Protein A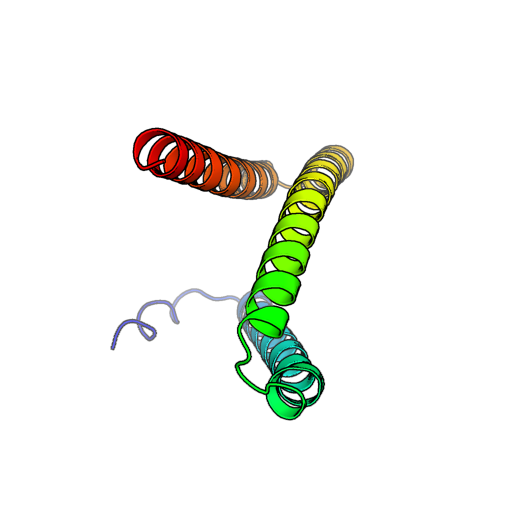F-W6N6P8-F1 (afdb_monomer_lite)

Structure (mmCIF, N/CA/C/O backbone):
data_AF-W6N6P8-F1
#
_entry.id   AF-W6N6P8-F1
#
loop_
_atom_site.group_PDB
_atom_site.id
_atom_site.type_symbol
_atom_site.label_atom_id
_atom_site.label_alt_id
_atom_site.label_comp_id
_atom_site.label_asym_id
_atom_site.label_entity_id
_atom_site.label_seq_id
_atom_site.pdbx_PDB_ins_code
_atom_site.Cartn_x
_atom_site.Cartn_y
_atom_site.Cartn_z
_atom_site.occupancy
_atom_site.B_iso_or_equiv
_atom_site.auth_seq_id
_atom_site.auth_comp_id
_atom_site.auth_asym_id
_atom_site.auth_atom_id
_atom_site.pdbx_PDB_model_num
ATOM 1 N N . MET A 1 1 ? -1.929 -27.474 5.011 1.00 42.31 1 MET A N 1
ATOM 2 C CA . MET A 1 1 ? -1.358 -28.358 3.969 1.00 42.31 1 MET A CA 1
ATOM 3 C C . MET A 1 1 ? -1.615 -27.777 2.570 1.00 42.31 1 MET A C 1
ATOM 5 O O . MET A 1 1 ? -2.254 -28.413 1.755 1.00 42.31 1 MET A O 1
ATOM 9 N N . VAL A 1 2 ? -1.173 -26.539 2.296 1.00 41.84 2 VAL A N 1
ATOM 10 C CA . VAL A 1 2 ? -1.284 -25.900 0.954 1.00 41.84 2 VAL A CA 1
ATOM 11 C C . VAL A 1 2 ? 0.030 -25.202 0.551 1.00 41.84 2 VAL A C 1
ATOM 13 O O . VAL A 1 2 ? 0.277 -24.962 -0.620 1.00 41.84 2 VAL A O 1
ATOM 16 N N . ILE A 1 3 ? 0.947 -24.974 1.499 1.00 45.84 3 ILE A N 1
ATOM 17 C CA . ILE A 1 3 ? 2.212 -24.252 1.267 1.00 45.84 3 ILE A CA 1
ATOM 18 C C . ILE A 1 3 ? 3.303 -25.151 0.638 1.00 45.84 3 ILE A C 1
ATOM 20 O O . ILE A 1 3 ? 4.265 -24.657 0.066 1.00 45.84 3 ILE A O 1
ATOM 24 N N . ILE A 1 4 ? 3.154 -26.480 0.686 1.00 46.66 4 ILE A N 1
ATOM 25 C CA . ILE A 1 4 ? 4.235 -27.425 0.335 1.00 46.66 4 ILE A CA 1
ATOM 26 C C . ILE A 1 4 ? 4.293 -27.739 -1.177 1.00 46.66 4 ILE A C 1
ATOM 28 O O . ILE A 1 4 ? 5.318 -28.196 -1.671 1.00 46.66 4 ILE A O 1
ATOM 32 N N . PHE A 1 5 ? 3.247 -27.436 -1.955 1.00 41.31 5 PHE A N 1
ATOM 33 C CA . PHE A 1 5 ? 3.164 -27.873 -3.360 1.00 41.31 5 PHE A CA 1
ATOM 34 C C . PHE A 1 5 ? 3.955 -27.035 -4.378 1.00 41.31 5 PHE A C 1
ATOM 36 O O . PHE A 1 5 ? 4.061 -27.442 -5.529 1.00 41.31 5 PHE A O 1
ATOM 43 N N . PHE A 1 6 ? 4.564 -25.915 -3.982 1.00 47.59 6 PHE A N 1
ATOM 44 C CA . PHE A 1 6 ? 5.335 -25.073 -4.908 1.00 47.59 6 PHE A CA 1
ATOM 45 C C . PHE A 1 6 ? 6.862 -25.266 -4.831 1.00 47.59 6 PHE A C 1
ATOM 47 O O . PHE A 1 6 ? 7.599 -24.605 -5.550 1.00 47.59 6 PHE A O 1
ATOM 54 N N . VAL A 1 7 ? 7.377 -26.184 -4.005 1.00 49.59 7 VAL A N 1
ATOM 55 C CA . VAL A 1 7 ? 8.831 -26.322 -3.758 1.00 49.59 7 VAL A CA 1
ATOM 56 C C . VAL A 1 7 ? 9.621 -26.842 -4.979 1.00 49.59 7 VAL A C 1
ATOM 58 O O . VAL A 1 7 ? 10.832 -26.660 -5.050 1.00 49.59 7 VAL A O 1
ATOM 61 N N . GLY A 1 8 ? 8.960 -27.420 -5.987 1.00 44.12 8 GLY A N 1
ATOM 62 C CA . GLY A 1 8 ? 9.619 -28.109 -7.107 1.00 44.12 8 GLY A CA 1
ATOM 63 C C . GLY A 1 8 ? 10.285 -27.241 -8.188 1.00 44.12 8 GLY A C 1
ATOM 64 O O . GLY A 1 8 ? 10.860 -27.809 -9.110 1.00 44.12 8 GLY A O 1
ATOM 65 N N . GLY A 1 9 ? 10.216 -25.904 -8.121 1.00 54.25 9 GLY A N 1
ATOM 66 C CA . GLY A 1 9 ? 10.691 -25.031 -9.213 1.00 54.25 9 GLY A CA 1
ATOM 67 C C . GLY A 1 9 ? 11.409 -23.742 -8.802 1.00 54.25 9 GLY A C 1
ATOM 68 O O . GLY A 1 9 ? 11.691 -22.902 -9.657 1.00 54.25 9 GLY A O 1
ATOM 69 N N . TYR A 1 10 ? 11.700 -23.536 -7.516 1.00 58.41 10 TYR A N 1
ATOM 70 C CA . TYR A 1 10 ? 12.319 -22.289 -7.065 1.00 58.41 10 TYR A CA 1
ATOM 71 C C . TYR A 1 10 ? 13.842 -22.323 -7.206 1.00 58.41 10 TYR A C 1
ATOM 73 O O . TYR A 1 10 ? 14.529 -23.129 -6.585 1.00 58.41 10 TYR A O 1
ATOM 81 N N . THR A 1 11 ? 14.391 -21.393 -7.992 1.00 73.56 11 THR A N 1
ATOM 82 C CA . THR A 1 11 ? 15.839 -21.148 -8.012 1.00 73.56 11 THR A CA 1
ATOM 83 C C . THR A 1 11 ? 16.313 -20.647 -6.641 1.00 73.56 11 THR A C 1
ATOM 85 O O . THR A 1 11 ? 15.557 -20.006 -5.907 1.00 73.56 11 THR A O 1
ATOM 88 N N . SER A 1 12 ? 17.589 -20.875 -6.303 1.00 74.94 12 SER A N 1
ATOM 89 C CA . SER A 1 12 ? 18.190 -20.412 -5.035 1.00 74.94 12 SER A CA 1
ATOM 90 C C . SER A 1 12 ? 17.971 -18.906 -4.783 1.00 74.94 12 SER A C 1
ATOM 92 O O . SER A 1 12 ? 17.716 -18.494 -3.650 1.00 74.94 12 SER A O 1
ATOM 94 N N . LYS A 1 13 ? 17.949 -18.088 -5.846 1.00 78.12 13 LYS A N 1
ATOM 95 C CA . LYS A 1 13 ? 17.659 -16.647 -5.766 1.00 78.12 13 LYS A CA 1
ATOM 96 C C . LYS A 1 13 ? 16.232 -16.352 -5.291 1.00 78.12 13 LYS A C 1
ATOM 98 O O . LYS A 1 13 ? 16.042 -15.433 -4.501 1.00 78.12 13 LYS A O 1
ATOM 103 N N . ILE A 1 14 ? 15.239 -17.131 -5.729 1.00 81.25 14 ILE A N 1
ATOM 104 C CA . ILE A 1 14 ? 13.838 -16.941 -5.317 1.00 81.25 14 ILE A CA 1
ATOM 105 C C . ILE A 1 14 ? 13.664 -17.312 -3.843 1.00 81.25 14 ILE A C 1
ATOM 107 O O . ILE A 1 14 ? 13.021 -16.576 -3.101 1.00 81.25 14 ILE A O 1
ATOM 111 N N . ILE A 1 15 ? 14.299 -18.398 -3.392 1.00 82.69 15 ILE A N 1
ATOM 112 C CA . ILE A 1 15 ? 14.280 -18.802 -1.978 1.00 82.69 15 ILE A CA 1
ATOM 113 C C . ILE A 1 15 ? 14.888 -17.698 -1.103 1.00 82.69 15 ILE A C 1
ATOM 115 O O . ILE A 1 15 ? 14.292 -17.305 -0.102 1.00 82.69 15 ILE A O 1
ATOM 119 N N . SER A 1 16 ? 16.032 -17.142 -1.512 1.00 78.88 16 SER A N 1
ATOM 120 C CA . SER A 1 16 ? 16.668 -16.021 -0.809 1.00 78.88 16 SER A CA 1
ATOM 121 C C . SER A 1 16 ? 15.770 -14.776 -0.759 1.00 78.88 16 SER A C 1
ATOM 123 O O . SER A 1 16 ? 15.630 -14.174 0.305 1.00 78.88 16 SER A O 1
ATOM 125 N N . ALA A 1 17 ? 15.097 -14.433 -1.861 1.00 82.38 17 ALA A N 1
ATOM 126 C CA . ALA A 1 17 ? 14.161 -13.310 -1.903 1.00 82.38 17 ALA A CA 1
ATOM 127 C C . ALA A 1 17 ? 12.950 -13.515 -0.973 1.00 82.38 17 ALA A C 1
ATOM 129 O O . ALA A 1 17 ? 12.545 -12.585 -0.274 1.00 82.38 17 ALA A O 1
ATOM 130 N N . ILE A 1 18 ? 12.408 -14.738 -0.906 1.00 86.19 18 ILE A N 1
ATOM 131 C CA . ILE A 1 18 ? 11.315 -15.081 0.013 1.00 86.19 18 ILE A CA 1
ATOM 132 C C . ILE A 1 18 ? 11.776 -14.904 1.461 1.00 86.19 18 ILE A C 1
ATOM 134 O O . ILE A 1 18 ? 11.116 -14.190 2.216 1.00 86.19 18 ILE A O 1
ATOM 138 N N . PHE A 1 19 ? 12.925 -15.471 1.840 1.00 87.94 19 PHE A N 1
ATOM 139 C CA . PHE A 1 19 ? 13.465 -15.300 3.192 1.00 87.94 19 PHE A CA 1
ATOM 140 C C . PHE A 1 19 ? 13.667 -13.828 3.544 1.00 87.94 19 PHE A C 1
ATOM 142 O O . PHE A 1 19 ? 13.257 -13.405 4.622 1.00 87.94 19 PHE A O 1
ATOM 149 N N . MET A 1 20 ? 14.208 -13.032 2.619 1.00 88.81 20 MET A N 1
ATOM 150 C CA . MET A 1 20 ? 14.404 -11.602 2.841 1.00 88.81 20 MET A CA 1
ATOM 151 C C . MET A 1 20 ? 13.079 -10.866 3.073 1.00 88.81 20 MET A C 1
ATOM 153 O O . MET A 1 20 ? 12.982 -10.066 4.002 1.00 88.81 20 MET A O 1
ATOM 157 N N . SER A 1 21 ? 12.033 -11.182 2.301 1.00 84.00 21 SER A N 1
ATOM 158 C CA . SER A 1 21 ? 10.701 -10.591 2.496 1.00 84.00 21 SER A CA 1
ATOM 159 C C . SER A 1 21 ? 10.102 -10.931 3.870 1.00 84.00 21 SER A C 1
ATOM 161 O O . SER A 1 21 ? 9.561 -10.056 4.549 1.00 84.00 21 SER A O 1
ATOM 163 N N . VAL A 1 22 ? 10.278 -12.177 4.326 1.00 91.62 22 VAL A N 1
ATOM 164 C CA . VAL A 1 22 ? 9.824 -12.640 5.645 1.00 91.62 22 VAL A CA 1
ATOM 165 C C . VAL A 1 22 ? 10.595 -11.933 6.758 1.00 91.62 22 VAL A C 1
ATOM 167 O O . VAL A 1 22 ? 9.985 -11.455 7.713 1.00 91.62 22 VAL A O 1
ATOM 170 N N . SER A 1 23 ? 11.919 -11.801 6.636 1.00 89.50 23 SER A N 1
ATOM 171 C CA . SER A 1 23 ? 12.743 -11.085 7.618 1.00 89.50 23 SER A CA 1
ATOM 172 C C . SER A 1 23 ? 12.324 -9.623 7.759 1.00 89.50 23 SER A C 1
ATOM 174 O O . SER A 1 23 ? 12.178 -9.137 8.880 1.00 89.50 23 SER A O 1
ATOM 176 N N . VAL A 1 24 ? 12.074 -8.936 6.640 1.00 91.88 24 VAL A N 1
ATOM 177 C CA . VAL A 1 24 ? 11.598 -7.544 6.644 1.00 91.88 24 VAL A CA 1
ATOM 178 C C . VAL A 1 24 ? 10.247 -7.437 7.351 1.00 91.88 24 VAL A C 1
ATOM 180 O O . VAL A 1 24 ? 10.087 -6.589 8.230 1.00 91.88 24 VAL A O 1
ATOM 183 N N . TYR A 1 25 ? 9.300 -8.329 7.046 1.00 90.12 25 TYR A N 1
ATOM 184 C CA . TYR A 1 25 ? 7.999 -8.351 7.717 1.00 90.12 25 TYR A CA 1
ATOM 185 C C . TYR A 1 25 ? 8.127 -8.555 9.234 1.00 90.12 25 TYR A C 1
ATOM 187 O O . TYR A 1 25 ? 7.500 -7.832 10.008 1.00 90.12 25 TYR A O 1
ATOM 195 N N . LEU A 1 26 ? 8.974 -9.491 9.676 1.00 90.94 26 LEU A N 1
ATOM 196 C CA . LEU A 1 26 ? 9.195 -9.758 11.101 1.00 90.94 26 LEU A CA 1
ATOM 197 C C . LEU A 1 26 ? 9.786 -8.550 11.836 1.00 90.94 26 LEU A C 1
ATOM 199 O O . LEU A 1 26 ? 9.354 -8.246 12.949 1.00 90.94 26 LEU A O 1
ATOM 203 N N . VAL A 1 27 ? 10.736 -7.842 11.218 1.00 92.31 27 VAL A N 1
ATOM 204 C CA . VAL A 1 27 ? 11.326 -6.622 11.791 1.00 92.31 27 VAL A CA 1
ATOM 205 C C . VAL A 1 27 ? 10.276 -5.519 11.909 1.00 92.31 27 VAL A C 1
ATOM 207 O O . VAL A 1 27 ? 10.124 -4.945 12.987 1.00 92.31 27 VAL A O 1
ATOM 210 N N . ILE A 1 28 ? 9.509 -5.265 10.844 1.00 88.94 28 ILE A N 1
ATOM 211 C CA . ILE A 1 28 ? 8.439 -4.256 10.849 1.00 88.94 28 ILE A CA 1
ATOM 212 C C . ILE A 1 28 ? 7.408 -4.581 11.932 1.00 88.94 28 ILE A C 1
ATOM 214 O O . ILE A 1 28 ? 7.075 -3.716 12.740 1.00 88.94 28 ILE A O 1
ATOM 218 N N . ASN A 1 29 ? 6.951 -5.831 11.999 1.00 88.62 29 ASN A N 1
ATOM 219 C CA . ASN A 1 29 ? 5.971 -6.263 12.991 1.00 88.62 29 ASN A CA 1
ATOM 220 C C . ASN A 1 29 ? 6.521 -6.165 14.424 1.00 88.62 29 ASN A C 1
ATOM 222 O O . ASN A 1 29 ? 5.831 -5.719 15.339 1.00 88.62 29 ASN A O 1
ATOM 226 N N . GLY A 1 30 ? 7.792 -6.520 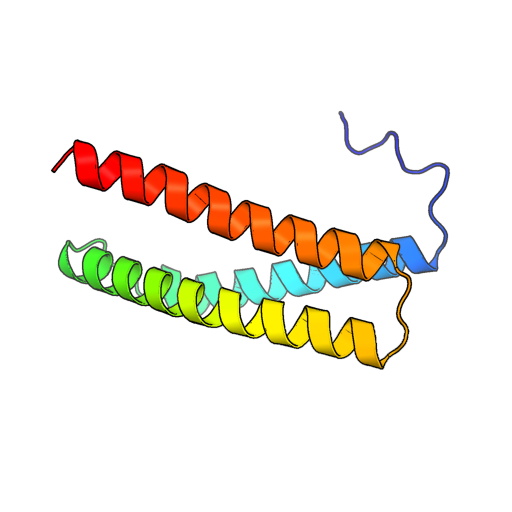14.630 1.00 86.31 30 GLY A N 1
ATOM 227 C CA . GLY A 1 30 ? 8.464 -6.366 15.919 1.00 86.31 30 GLY A CA 1
ATOM 228 C C . GLY A 1 30 ? 8.537 -4.907 16.381 1.00 86.31 30 GLY A C 1
ATOM 229 O O . GLY A 1 30 ? 8.281 -4.621 17.553 1.00 86.31 30 GLY A O 1
ATOM 230 N N . ILE A 1 31 ? 8.839 -3.981 15.467 1.00 86.38 31 ILE A N 1
ATOM 231 C CA . ILE A 1 31 ? 8.854 -2.535 15.738 1.00 86.38 31 ILE A CA 1
ATOM 232 C C . ILE A 1 31 ? 7.437 -2.033 16.031 1.00 86.38 31 ILE A C 1
ATOM 234 O O . ILE A 1 31 ? 7.226 -1.356 17.040 1.00 86.38 31 ILE A O 1
ATOM 238 N N . TYR A 1 32 ? 6.463 -2.408 15.198 1.00 84.00 32 TYR A N 1
ATOM 239 C CA . TYR A 1 32 ? 5.059 -2.036 15.361 1.00 84.00 32 TYR A CA 1
ATOM 240 C C . TYR A 1 32 ? 4.533 -2.449 16.740 1.00 84.00 32 TYR A C 1
ATOM 242 O O . TYR A 1 32 ? 4.029 -1.616 17.491 1.00 84.00 32 TYR A O 1
ATOM 250 N N . ASN A 1 33 ? 4.755 -3.700 17.142 1.00 82.00 33 ASN A N 1
ATOM 251 C CA . ASN A 1 33 ? 4.304 -4.202 18.440 1.00 82.00 33 ASN A CA 1
ATOM 252 C C . ASN A 1 33 ? 4.972 -3.474 19.616 1.00 82.00 33 ASN A C 1
ATOM 254 O O . ASN A 1 33 ? 4.329 -3.204 20.630 1.00 82.00 33 ASN A O 1
ATOM 258 N N . ARG A 1 34 ? 6.256 -3.114 19.499 1.00 80.75 34 ARG A N 1
ATOM 259 C CA . ARG A 1 34 ? 6.964 -2.391 20.569 1.00 80.75 34 ARG A CA 1
ATOM 260 C C . ARG A 1 34 ? 6.492 -0.950 20.738 1.00 80.75 34 ARG A C 1
ATOM 262 O O . ARG A 1 34 ? 6.436 -0.478 21.872 1.00 80.75 34 ARG A O 1
ATOM 269 N N . ILE A 1 35 ? 6.204 -0.255 19.639 1.00 77.56 35 ILE A N 1
ATOM 270 C CA . ILE A 1 35 ? 5.876 1.178 19.651 1.00 77.56 35 ILE A CA 1
ATOM 271 C C . ILE A 1 35 ? 4.372 1.403 19.833 1.00 77.56 35 ILE A C 1
ATOM 273 O O . ILE A 1 35 ? 3.976 2.240 20.642 1.00 77.56 35 ILE A O 1
ATOM 277 N N . PHE A 1 36 ? 3.547 0.663 19.090 1.00 72.62 36 PHE A N 1
ATOM 278 C CA . PHE A 1 36 ? 2.107 0.897 18.981 1.00 72.62 36 PHE A CA 1
ATOM 279 C C . PHE A 1 36 ? 1.313 0.118 20.033 1.00 72.62 36 PHE A C 1
ATOM 281 O O . PHE A 1 36 ? 0.569 0.717 20.804 1.00 72.62 36 PHE A O 1
ATOM 288 N N . ILE A 1 37 ? 1.519 -1.201 20.138 1.00 67.06 37 ILE A N 1
ATOM 289 C CA . ILE A 1 37 ? 0.732 -2.050 21.057 1.00 67.06 37 ILE A CA 1
ATOM 290 C C . ILE A 1 37 ? 1.025 -1.718 22.523 1.00 67.06 37 ILE A C 1
ATOM 292 O O . ILE A 1 37 ? 0.120 -1.733 23.351 1.00 67.06 37 ILE A O 1
ATOM 296 N N . LYS A 1 38 ? 2.264 -1.338 22.854 1.00 61.38 38 LYS A N 1
ATOM 297 C CA . LYS A 1 38 ? 2.632 -0.958 24.227 1.00 61.38 38 LYS A CA 1
ATOM 298 C C . LYS A 1 38 ? 1.972 0.349 24.704 1.00 61.38 38 LYS A C 1
ATOM 300 O O . LYS A 1 38 ? 1.945 0.603 25.902 1.00 61.38 38 LYS A O 1
ATOM 305 N N . LYS A 1 39 ? 1.464 1.177 23.785 1.00 61.38 39 LYS A N 1
ATOM 306 C CA . LYS A 1 39 ? 0.786 2.457 24.064 1.00 61.38 39 LYS A CA 1
ATOM 307 C C . LYS A 1 39 ? -0.741 2.377 23.949 1.00 61.38 39 LYS A C 1
ATOM 309 O O . LYS A 1 39 ? -1.405 3.402 24.076 1.00 61.38 39 LYS A O 1
ATOM 314 N N . LEU A 1 40 ? -1.292 1.202 23.649 1.00 63.12 40 LEU A N 1
ATOM 315 C CA . LEU A 1 40 ? -2.678 1.065 23.224 1.00 63.12 40 LEU A CA 1
ATOM 316 C C . LEU A 1 40 ? -3.637 0.920 24.418 1.00 63.12 40 LEU A C 1
ATOM 318 O O . LEU A 1 40 ? -4.047 -0.188 24.752 1.00 63.12 40 LEU A O 1
ATOM 322 N N . ASP A 1 41 ? -4.053 2.042 25.002 1.00 65.62 41 ASP A N 1
ATOM 323 C CA . ASP A 1 41 ? -5.344 2.101 25.695 1.00 65.62 41 ASP A CA 1
ATOM 324 C C . ASP A 1 41 ? -6.441 2.303 24.637 1.00 65.62 41 ASP A C 1
ATOM 326 O O . ASP A 1 41 ? -6.351 3.192 23.781 1.00 65.62 41 ASP A O 1
ATOM 330 N N . LYS A 1 42 ? -7.455 1.430 24.631 1.00 67.88 42 LYS A N 1
ATOM 331 C CA . LYS A 1 42 ? -8.547 1.431 23.638 1.00 67.88 42 LYS A CA 1
ATOM 332 C C . LYS A 1 42 ? -9.633 2.452 23.987 1.00 67.88 42 LYS A C 1
ATOM 334 O O . LYS A 1 42 ? -10.805 2.109 24.094 1.00 67.88 42 LYS A O 1
ATOM 339 N N . ASP A 1 43 ? -9.231 3.701 24.161 1.00 77.44 43 ASP A N 1
ATOM 340 C CA . ASP A 1 43 ? -10.162 4.818 24.293 1.00 77.44 43 ASP A CA 1
ATOM 341 C C . ASP A 1 43 ? -10.727 5.222 22.925 1.00 77.44 43 ASP A C 1
ATOM 343 O O . ASP A 1 43 ? -10.015 5.201 21.916 1.00 77.44 43 ASP A O 1
ATOM 347 N N . GLU A 1 44 ? -11.972 5.706 22.899 1.00 80.25 44 GLU A N 1
ATOM 348 C CA . GLU A 1 44 ? -12.630 6.236 21.690 1.00 80.25 44 GLU A CA 1
ATOM 349 C C . GLU A 1 44 ? -11.780 7.307 20.983 1.00 80.25 44 GLU A C 1
ATOM 351 O O . GLU A 1 44 ? -11.684 7.351 19.754 1.00 80.25 44 GLU A O 1
ATOM 356 N N . ARG A 1 45 ? -11.073 8.140 21.760 1.00 80.25 45 ARG A N 1
ATOM 357 C CA . ARG A 1 45 ? -10.143 9.144 21.221 1.00 80.25 45 ARG A CA 1
ATOM 358 C C . ARG A 1 45 ? -8.981 8.503 20.470 1.00 80.25 45 ARG A C 1
ATOM 360 O O . ARG A 1 45 ? -8.620 8.991 19.401 1.00 80.25 45 ARG A O 1
ATOM 367 N N . ASN A 1 46 ? -8.409 7.429 21.007 1.00 84.56 46 ASN A N 1
ATOM 368 C CA . ASN A 1 46 ? -7.268 6.757 20.396 1.00 84.56 46 ASN A CA 1
ATOM 369 C C . ASN A 1 46 ? -7.678 6.072 19.082 1.00 84.56 46 ASN A C 1
ATOM 371 O O . ASN A 1 46 ? -6.956 6.175 18.095 1.00 84.56 46 ASN A O 1
ATOM 375 N N . ILE A 1 47 ? -8.890 5.504 19.035 1.00 84.81 47 ILE A N 1
ATOM 376 C CA . ILE A 1 47 ? -9.491 4.947 17.810 1.00 84.81 47 ILE A CA 1
ATOM 377 C C . ILE A 1 47 ? -9.624 6.037 16.738 1.00 84.81 47 ILE A C 1
ATOM 379 O O . ILE A 1 47 ? -9.161 5.861 15.615 1.00 84.81 47 ILE A O 1
ATOM 383 N N . SER A 1 48 ? -10.149 7.215 17.097 1.00 87.31 48 SER A N 1
ATOM 384 C CA . SER A 1 48 ? -10.298 8.318 16.135 1.00 87.31 48 SER A CA 1
ATOM 385 C C . SER A 1 48 ? -8.962 8.839 15.578 1.00 87.31 48 SER A C 1
ATOM 387 O O . SER A 1 48 ? -8.889 9.274 14.427 1.00 87.31 48 SER A O 1
ATOM 389 N N . ILE A 1 49 ? -7.894 8.812 16.386 1.00 88.44 49 ILE A N 1
ATOM 390 C CA . ILE A 1 49 ? -6.541 9.199 15.962 1.00 88.44 49 ILE A CA 1
ATOM 391 C C . ILE A 1 49 ? -5.964 8.129 15.037 1.00 88.44 49 ILE A C 1
ATOM 393 O O . ILE A 1 49 ? -5.372 8.464 14.010 1.00 88.44 49 ILE A O 1
ATOM 397 N N . GLU A 1 50 ? -6.151 6.856 15.380 1.00 87.62 50 GLU A N 1
ATOM 398 C CA . GLU A 1 50 ? -5.692 5.727 14.578 1.00 87.62 50 GLU A CA 1
ATOM 399 C C . GLU A 1 50 ? -6.351 5.716 13.194 1.00 87.62 50 GLU A C 1
ATOM 401 O O . GLU A 1 50 ? -5.652 5.582 12.188 1.00 87.62 50 GLU A O 1
ATOM 406 N N . ASP A 1 51 ? -7.663 5.932 13.119 1.00 89.50 51 ASP A N 1
ATOM 407 C CA . ASP A 1 51 ? -8.395 5.972 11.851 1.00 89.50 51 ASP A CA 1
ATOM 408 C C . ASP A 1 51 ? -7.929 7.132 10.961 1.00 89.50 51 ASP A C 1
ATOM 410 O O . ASP A 1 51 ? -7.674 6.941 9.768 1.00 89.50 51 ASP A O 1
ATOM 414 N N . LYS A 1 52 ? -7.708 8.321 11.541 1.00 91.19 52 LYS A N 1
ATOM 415 C CA . LYS A 1 52 ? -7.121 9.465 10.818 1.00 91.19 52 LYS A CA 1
ATOM 416 C C . LYS A 1 52 ? -5.706 9.168 10.322 1.00 91.19 52 LYS A C 1
ATOM 418 O O . LYS A 1 52 ? -5.370 9.505 9.188 1.00 91.19 52 LYS A O 1
ATOM 423 N N . ALA A 1 53 ? -4.878 8.526 11.146 1.00 90.94 53 ALA A N 1
ATOM 424 C CA . ALA A 1 53 ? -3.521 8.152 10.763 1.00 90.94 53 ALA A CA 1
ATOM 425 C C . ALA A 1 53 ? -3.514 7.124 9.619 1.00 90.94 53 ALA A C 1
ATOM 427 O O . ALA A 1 53 ? -2.727 7.257 8.681 1.00 90.94 53 ALA A O 1
ATOM 428 N N . LYS A 1 54 ? -4.416 6.133 9.653 1.00 90.12 54 LYS A N 1
ATOM 429 C CA . LYS A 1 54 ? -4.588 5.146 8.575 1.00 90.12 54 LYS A CA 1
ATOM 430 C C . LYS A 1 54 ? -5.061 5.788 7.273 1.00 90.12 54 LYS A C 1
ATOM 432 O O . LYS A 1 54 ? -4.537 5.432 6.221 1.00 90.12 54 LYS A O 1
ATOM 437 N N . ALA A 1 55 ? -5.991 6.743 7.335 1.00 91.94 55 ALA A N 1
ATOM 438 C CA . ALA A 1 55 ? -6.441 7.487 6.158 1.00 91.94 55 ALA A CA 1
ATOM 439 C C . ALA A 1 55 ? -5.285 8.268 5.505 1.00 91.94 55 ALA A C 1
ATOM 441 O O . ALA A 1 55 ? -5.037 8.118 4.313 1.00 91.94 55 ALA A O 1
ATOM 442 N N . MET A 1 56 ? -4.487 8.993 6.298 1.00 93.19 56 MET A N 1
ATOM 443 C CA . MET A 1 56 ? -3.309 9.705 5.781 1.00 93.19 56 MET A CA 1
ATOM 444 C C . MET A 1 56 ? -2.260 8.748 5.188 1.00 93.19 56 MET A C 1
ATOM 446 O O . MET A 1 56 ? -1.656 9.031 4.153 1.00 93.19 56 MET A O 1
ATOM 450 N N . ALA A 1 57 ? -2.034 7.593 5.823 1.00 93.50 57 ALA A N 1
ATOM 451 C CA . ALA A 1 57 ? -1.129 6.573 5.295 1.00 93.50 57 ALA A CA 1
ATOM 452 C C . ALA A 1 57 ? -1.620 6.005 3.952 1.00 93.50 57 ALA A C 1
ATOM 454 O O . ALA A 1 57 ? -0.802 5.730 3.074 1.00 93.50 57 ALA A O 1
ATOM 455 N N . PHE A 1 58 ? -2.937 5.864 3.774 1.00 92.69 58 PHE A N 1
ATOM 456 C CA . PHE A 1 58 ? -3.547 5.452 2.511 1.00 92.69 58 PHE A CA 1
ATOM 457 C C . PHE A 1 58 ? -3.326 6.487 1.398 1.00 92.69 58 PHE A C 1
ATOM 459 O O . PHE A 1 58 ? -2.900 6.112 0.304 1.00 92.69 58 PHE A O 1
ATOM 466 N N . ASP A 1 59 ? -3.521 7.777 1.683 1.00 92.00 59 ASP A N 1
ATOM 467 C CA . ASP A 1 59 ? -3.279 8.853 0.711 1.00 92.00 59 ASP A CA 1
ATOM 468 C C . ASP A 1 59 ? -1.816 8.861 0.236 1.00 92.00 59 ASP A C 1
ATOM 470 O O . ASP A 1 59 ? -1.528 8.908 -0.965 1.00 92.00 59 ASP A O 1
ATOM 474 N N . ILE A 1 60 ? -0.872 8.719 1.175 1.00 95.56 60 ILE A N 1
ATOM 475 C CA . ILE A 1 60 ? 0.561 8.610 0.865 1.00 95.56 60 ILE A CA 1
ATOM 476 C C . ILE A 1 60 ? 0.854 7.336 0.064 1.00 95.56 60 ILE A C 1
ATOM 478 O O . ILE A 1 60 ? 1.626 7.383 -0.894 1.00 95.56 60 ILE A O 1
ATOM 482 N N . MET A 1 61 ? 0.242 6.202 0.418 1.00 93.50 61 MET A N 1
ATOM 483 C CA . MET A 1 61 ? 0.420 4.940 -0.304 1.00 93.50 61 MET A CA 1
ATOM 484 C C . MET A 1 61 ? 0.048 5.090 -1.785 1.00 93.50 61 MET A C 1
ATOM 486 O O . MET A 1 61 ? 0.799 4.625 -2.641 1.00 93.50 61 MET A O 1
ATOM 490 N N . GLY A 1 62 ? -1.045 5.791 -2.106 1.00 90.44 62 GLY A N 1
ATOM 491 C CA . GLY A 1 62 ? -1.423 6.082 -3.492 1.00 90.44 62 GLY A CA 1
ATOM 492 C C . GLY A 1 62 ? -0.337 6.845 -4.262 1.00 90.44 62 GLY A C 1
ATOM 493 O O . GLY A 1 62 ? 0.028 6.458 -5.374 1.00 90.44 62 GLY A O 1
ATOM 494 N N . ILE A 1 63 ? 0.240 7.884 -3.652 1.00 92.50 63 ILE A N 1
ATOM 495 C CA . ILE A 1 63 ? 1.333 8.670 -4.251 1.00 92.50 63 ILE A CA 1
ATOM 496 C C . ILE A 1 63 ? 2.581 7.800 -4.462 1.00 92.50 63 ILE A C 1
ATOM 498 O O . ILE A 1 63 ? 3.170 7.806 -5.544 1.00 92.50 63 ILE A O 1
ATOM 502 N N . VAL A 1 64 ? 2.967 7.018 -3.450 1.00 94.81 64 VAL A N 1
ATOM 503 C CA . VAL A 1 64 ? 4.154 6.148 -3.496 1.00 94.81 64 VAL A CA 1
ATOM 504 C C . VAL A 1 64 ? 4.028 5.093 -4.595 1.00 94.81 64 VAL A C 1
ATOM 506 O O . VAL A 1 64 ? 4.978 4.893 -5.351 1.00 94.81 64 VAL A O 1
ATOM 509 N N . PHE A 1 65 ? 2.864 4.453 -4.740 1.00 91.31 65 PHE A N 1
ATOM 510 C CA . PHE A 1 65 ? 2.629 3.499 -5.828 1.00 91.31 65 PHE A CA 1
ATOM 511 C C . PHE A 1 65 ? 2.693 4.163 -7.209 1.00 91.31 65 PHE A C 1
ATOM 513 O O . PHE A 1 65 ? 3.278 3.587 -8.127 1.00 91.31 65 PHE A O 1
ATOM 520 N N . GLY A 1 66 ? 2.156 5.378 -7.360 1.00 90.00 66 GLY A N 1
ATOM 521 C CA . GLY A 1 66 ? 2.263 6.140 -8.607 1.00 90.00 66 GLY A CA 1
ATOM 522 C C . GLY A 1 66 ? 3.719 6.413 -8.998 1.00 90.00 66 GLY A C 1
ATOM 523 O O . GLY A 1 66 ? 4.130 6.117 -10.121 1.00 90.00 66 GLY A O 1
ATOM 524 N N . ILE A 1 67 ? 4.529 6.891 -8.046 1.00 94.56 67 ILE A N 1
ATOM 525 C CA . ILE A 1 67 ? 5.972 7.108 -8.243 1.00 94.56 67 ILE A CA 1
ATOM 526 C C . ILE A 1 67 ? 6.677 5.793 -8.603 1.00 94.56 67 ILE A C 1
ATOM 528 O O . ILE A 1 67 ? 7.509 5.769 -9.508 1.00 94.56 67 ILE A O 1
ATOM 532 N N . LEU A 1 68 ? 6.328 4.687 -7.940 1.00 93.62 68 LEU A N 1
ATOM 533 C CA . LEU A 1 68 ? 6.941 3.381 -8.179 1.00 93.62 68 LEU A CA 1
ATOM 534 C C . LEU A 1 68 ? 6.689 2.868 -9.606 1.00 93.62 68 LEU A C 1
ATOM 536 O O . LEU A 1 68 ? 7.615 2.386 -10.258 1.00 93.62 68 LEU A O 1
ATOM 540 N N . ILE A 1 69 ? 5.460 3.012 -10.112 1.00 92.12 69 ILE A N 1
ATOM 541 C CA . ILE A 1 69 ? 5.103 2.636 -11.489 1.00 92.12 69 ILE A CA 1
ATOM 542 C C . ILE A 1 69 ? 5.912 3.464 -12.495 1.00 92.12 69 ILE A C 1
ATOM 544 O O . ILE A 1 69 ? 6.450 2.903 -13.452 1.00 92.12 69 ILE A O 1
ATOM 548 N N . ILE A 1 70 ? 6.054 4.774 -12.255 1.00 92.06 70 ILE A N 1
ATOM 549 C CA . ILE A 1 70 ? 6.867 5.662 -13.098 1.00 92.06 70 ILE A CA 1
ATOM 550 C C . ILE A 1 70 ? 8.323 5.187 -13.108 1.00 92.06 70 ILE A C 1
ATOM 552 O O . ILE A 1 70 ? 8.881 4.960 -14.181 1.00 92.06 70 ILE A O 1
ATOM 556 N N . ILE A 1 71 ? 8.926 4.964 -11.936 1.00 94.19 71 ILE A N 1
ATOM 557 C CA . ILE A 1 71 ? 10.315 4.495 -11.815 1.00 94.19 71 ILE A CA 1
ATOM 558 C C . ILE A 1 71 ? 10.523 3.175 -12.569 1.00 94.19 71 ILE A C 1
ATOM 560 O O . ILE A 1 71 ? 11.501 3.043 -13.307 1.00 94.19 71 ILE A O 1
ATOM 564 N N . TYR A 1 72 ? 9.609 2.208 -12.441 1.00 91.19 72 TYR A N 1
ATOM 565 C CA . TYR A 1 72 ? 9.719 0.948 -13.181 1.00 91.19 72 TYR A CA 1
ATOM 566 C C . TYR A 1 72 ? 9.601 1.127 -14.696 1.00 91.19 72 TYR A C 1
ATOM 568 O O . TYR A 1 72 ? 10.316 0.447 -15.435 1.00 91.19 72 TYR A O 1
ATOM 576 N N . GLY A 1 73 ? 8.769 2.064 -15.157 1.00 88.62 73 GLY A N 1
ATOM 577 C CA . GLY A 1 73 ? 8.722 2.462 -16.564 1.00 88.62 73 GLY A CA 1
ATOM 578 C C . GLY A 1 73 ? 10.056 3.033 -17.054 1.00 88.62 73 GLY A C 1
ATOM 579 O O . GLY A 1 73 ? 10.550 2.622 -18.101 1.00 88.62 73 GLY A O 1
ATOM 580 N N . PHE A 1 74 ? 10.683 3.915 -16.269 1.00 90.62 74 PHE A N 1
ATOM 581 C CA . PHE A 1 74 ? 11.975 4.529 -16.608 1.00 90.62 74 PHE A CA 1
ATOM 582 C C . PHE A 1 74 ? 13.138 3.533 -16.629 1.00 90.62 74 PHE A C 1
ATOM 584 O O . PHE A 1 74 ? 14.010 3.628 -17.487 1.00 90.62 74 PHE A O 1
ATOM 591 N N . ILE A 1 75 ? 13.147 2.557 -15.718 1.00 93.00 75 ILE A N 1
ATOM 592 C CA . ILE A 1 75 ? 14.194 1.522 -15.649 1.00 93.00 75 ILE A CA 1
ATOM 593 C C . ILE A 1 75 ? 14.029 0.471 -16.771 1.00 93.00 75 ILE A C 1
ATOM 595 O O . ILE A 1 75 ? 14.827 -0.457 -16.869 1.00 93.00 75 ILE A O 1
ATOM 599 N N . MET A 1 76 ? 13.017 0.606 -17.644 1.00 82.56 76 MET A N 1
ATOM 600 C CA . MET A 1 76 ? 12.648 -0.408 -18.643 1.00 82.56 76 MET A CA 1
ATOM 601 C C . MET A 1 76 ? 12.500 -1.789 -17.987 1.00 82.56 76 MET A C 1
ATOM 603 O O . MET A 1 76 ? 12.943 -2.813 -18.515 1.00 82.56 76 MET A O 1
ATOM 607 N N . ALA A 1 77 ? 11.915 -1.808 -16.785 1.00 82.31 77 ALA A N 1
ATOM 608 C CA . ALA A 1 77 ? 11.679 -3.038 -16.051 1.00 82.31 77 ALA A CA 1
ATOM 609 C C . ALA A 1 77 ? 10.738 -3.958 -16.844 1.00 82.31 77 ALA A C 1
ATOM 611 O O . ALA A 1 77 ? 9.998 -3.525 -17.728 1.00 82.31 77 ALA A O 1
ATOM 612 N N . ASN A 1 78 ? 10.749 -5.251 -16.511 1.00 87.88 78 ASN A N 1
ATOM 613 C CA . ASN A 1 78 ? 9.882 -6.228 -17.162 1.00 87.88 78 ASN A CA 1
ATOM 614 C C . ASN A 1 78 ? 8.413 -5.764 -17.108 1.00 87.88 78 ASN A C 1
ATOM 616 O O . ASN A 1 78 ? 7.893 -5.479 -16.027 1.00 87.88 78 ASN A O 1
ATOM 620 N N . LEU A 1 79 ? 7.749 -5.735 -18.269 1.00 85.62 79 LEU A N 1
ATOM 621 C CA . LEU A 1 79 ? 6.359 -5.300 -18.429 1.00 85.62 79 LEU A CA 1
ATOM 622 C C . LEU A 1 79 ? 5.407 -5.991 -17.437 1.00 85.62 79 LEU A C 1
ATOM 624 O O . LEU A 1 79 ? 4.489 -5.359 -16.920 1.00 85.62 79 LEU A O 1
ATOM 628 N N . LEU A 1 80 ? 5.657 -7.267 -17.117 1.00 88.69 80 LEU A N 1
ATOM 629 C CA . LEU A 1 80 ? 4.871 -8.013 -16.131 1.00 88.69 80 LEU A CA 1
ATOM 630 C C . LEU A 1 80 ? 4.938 -7.383 -14.733 1.00 88.69 80 LEU A C 1
ATOM 632 O O . LEU A 1 80 ? 3.925 -7.328 -14.044 1.00 88.69 80 LEU A O 1
ATOM 636 N N . ILE A 1 81 ? 6.102 -6.877 -14.315 1.00 88.62 81 ILE A N 1
ATOM 637 C CA . ILE A 1 81 ? 6.293 -6.245 -12.998 1.00 88.62 81 ILE A CA 1
ATOM 638 C C . ILE A 1 81 ? 5.500 -4.938 -12.924 1.00 88.62 81 ILE A C 1
ATOM 640 O O . ILE A 1 81 ? 4.806 -4.688 -11.938 1.00 88.62 81 ILE A O 1
ATOM 644 N N . ILE A 1 82 ? 5.559 -4.136 -13.989 1.00 90.38 82 ILE A N 1
ATOM 645 C CA . ILE A 1 82 ? 4.803 -2.883 -14.101 1.00 90.38 82 ILE A CA 1
ATOM 646 C C . ILE A 1 82 ? 3.298 -3.175 -14.062 1.00 90.38 82 ILE A C 1
ATOM 648 O O . ILE A 1 82 ? 2.558 -2.507 -13.339 1.00 90.38 82 ILE A O 1
ATOM 652 N N . LEU A 1 83 ? 2.850 -4.212 -14.778 1.00 90.44 83 LEU A N 1
ATOM 653 C CA . LEU A 1 83 ? 1.448 -4.621 -14.804 1.00 90.44 83 LEU A CA 1
ATOM 654 C C . LEU A 1 83 ? 0.958 -5.076 -13.423 1.00 90.44 83 LEU A C 1
ATOM 656 O O . LEU A 1 83 ? -0.116 -4.660 -12.997 1.00 90.44 83 LEU A O 1
ATOM 660 N N . PHE A 1 84 ? 1.744 -5.871 -12.691 1.00 92.56 84 PHE A N 1
ATOM 661 C CA . PHE A 1 84 ? 1.387 -6.277 -11.328 1.00 92.56 84 PHE A CA 1
ATOM 662 C C . PHE A 1 84 ? 1.290 -5.086 -10.369 1.00 92.56 84 PHE A C 1
ATOM 664 O O . PHE A 1 84 ? 0.340 -5.017 -9.588 1.00 92.56 84 PHE A O 1
ATOM 671 N N . ALA A 1 85 ? 2.225 -4.133 -10.443 1.00 90.62 85 ALA A N 1
ATOM 672 C CA . ALA A 1 85 ? 2.178 -2.920 -9.627 1.00 90.62 85 ALA A CA 1
ATOM 673 C C . ALA A 1 85 ? 0.931 -2.071 -9.935 1.00 90.62 85 ALA A C 1
ATOM 675 O O . ALA A 1 85 ? 0.268 -1.588 -9.016 1.00 90.62 85 ALA A O 1
ATOM 676 N N . LEU A 1 86 ? 0.570 -1.949 -11.217 1.00 93.06 86 LEU A N 1
ATOM 677 C CA . LEU A 1 86 ? -0.627 -1.236 -11.656 1.00 93.06 86 LEU A CA 1
ATOM 678 C C . LEU A 1 86 ? -1.916 -1.923 -11.188 1.00 93.06 86 LEU A C 1
ATOM 680 O O . LEU A 1 86 ? -2.816 -1.261 -10.681 1.00 93.06 86 LEU A O 1
ATOM 684 N N . VAL A 1 87 ? -2.007 -3.250 -11.314 1.00 94.38 87 VAL A N 1
ATOM 685 C CA . VAL A 1 87 ? -3.174 -4.012 -10.842 1.00 94.38 87 VAL A CA 1
ATOM 686 C C . VAL A 1 87 ? -3.341 -3.865 -9.331 1.00 94.38 87 VAL A C 1
ATOM 688 O O . VAL A 1 87 ? -4.451 -3.612 -8.870 1.00 94.38 87 VAL A O 1
ATOM 691 N N . ALA A 1 88 ? -2.255 -3.954 -8.557 1.00 94.00 88 ALA A N 1
ATOM 692 C CA . ALA A 1 88 ? -2.301 -3.729 -7.114 1.00 94.00 88 ALA A CA 1
ATOM 693 C C . ALA A 1 88 ? -2.807 -2.316 -6.774 1.00 94.00 88 ALA A C 1
ATOM 695 O O . ALA A 1 88 ? -3.701 -2.169 -5.940 1.00 94.00 88 ALA A O 1
ATOM 696 N N . TYR A 1 89 ? -2.298 -1.296 -7.471 1.00 93.06 89 TYR A N 1
ATOM 697 C CA . TYR A 1 89 ? -2.753 0.086 -7.325 1.00 93.06 89 TYR A CA 1
ATOM 698 C C . TYR A 1 89 ? -4.257 0.233 -7.604 1.00 93.06 89 TYR A C 1
ATOM 700 O O . TYR A 1 89 ? -4.987 0.814 -6.801 1.00 93.06 89 TYR A O 1
ATOM 708 N N . LEU A 1 90 ? -4.754 -0.361 -8.692 1.00 93.44 90 LEU A N 1
ATOM 709 C CA . LEU A 1 90 ? -6.173 -0.304 -9.047 1.00 93.44 90 LEU A CA 1
ATOM 710 C C . LEU A 1 90 ? -7.067 -1.050 -8.051 1.00 93.44 90 LEU A C 1
ATOM 712 O O . LEU A 1 90 ? -8.139 -0.548 -7.724 1.00 93.44 90 LEU A O 1
ATOM 716 N N . ILE A 1 91 ? -6.642 -2.211 -7.542 1.00 94.69 91 ILE A N 1
ATOM 717 C CA . ILE A 1 91 ? -7.399 -2.966 -6.528 1.00 94.69 91 ILE A CA 1
ATOM 718 C C . ILE A 1 91 ? -7.594 -2.118 -5.269 1.00 94.69 91 ILE A C 1
ATOM 720 O O . ILE A 1 91 ? -8.703 -2.046 -4.744 1.00 94.69 91 ILE A O 1
ATOM 724 N N . ILE A 1 92 ? -6.540 -1.441 -4.812 1.00 92.62 92 ILE A N 1
ATO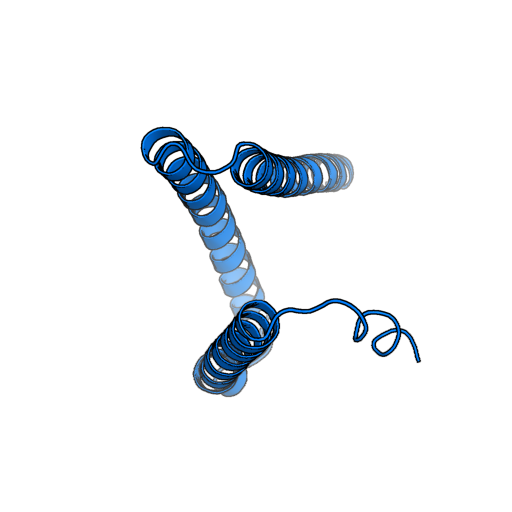M 725 C CA . ILE A 1 92 ? -6.588 -0.557 -3.642 1.00 92.62 92 ILE A CA 1
ATOM 726 C C . ILE A 1 92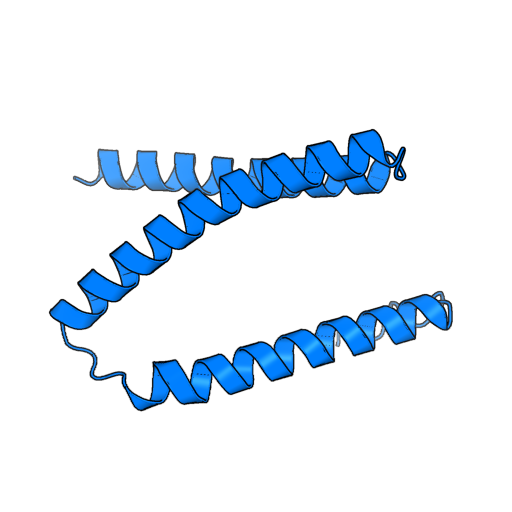 ? -7.627 0.558 -3.848 1.00 92.62 92 ILE A C 1
ATOM 728 O O . ILE A 1 92 ? -8.493 0.761 -2.994 1.00 92.62 92 ILE A O 1
ATOM 732 N N . PHE A 1 93 ? -7.587 1.241 -4.996 1.00 92.19 93 PHE A N 1
ATOM 733 C CA . PHE A 1 93 ? -8.552 2.296 -5.329 1.00 92.19 93 PHE A CA 1
ATOM 734 C C . PHE A 1 93 ? -9.979 1.763 -5.501 1.00 92.19 93 PHE A C 1
ATOM 736 O O . PHE A 1 93 ? -10.931 2.406 -5.062 1.00 92.19 93 PHE A O 1
ATOM 743 N N . ALA A 1 94 ? -10.145 0.582 -6.096 1.00 93.88 94 ALA A N 1
ATOM 744 C CA . ALA A 1 94 ? -11.447 -0.055 -6.261 1.00 93.88 94 ALA A CA 1
ATOM 745 C C . ALA A 1 94 ? -12.086 -0.387 -4.908 1.00 93.88 94 ALA A C 1
ATOM 747 O O . ALA A 1 94 ? -13.252 -0.064 -4.686 1.00 93.88 94 ALA A O 1
ATOM 748 N N . VAL A 1 95 ? -11.316 -0.971 -3.983 1.00 93.56 95 VAL A N 1
ATOM 749 C CA . VAL A 1 95 ? -11.773 -1.233 -2.612 1.00 93.56 95 VAL A CA 1
ATOM 750 C C . VAL A 1 95 ? -12.188 0.076 -1.945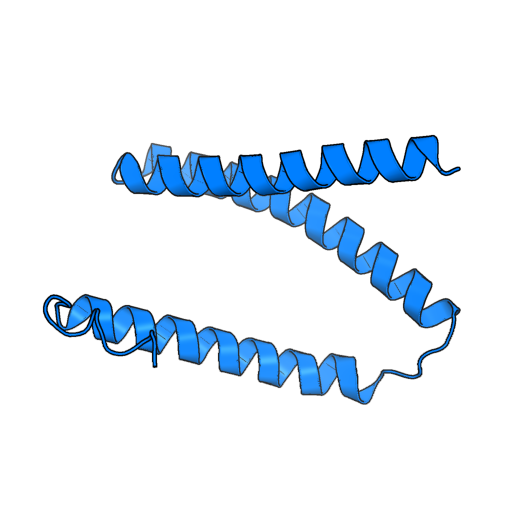 1.00 93.56 95 VAL A C 1
ATOM 752 O O . VAL A 1 95 ? -13.302 0.163 -1.436 1.00 93.56 95 VAL A O 1
ATOM 755 N N . TYR A 1 96 ? -11.356 1.118 -2.014 1.00 92.06 96 TYR A N 1
ATOM 756 C CA . TYR A 1 96 ? -11.710 2.427 -1.466 1.00 92.06 96 TYR A CA 1
ATOM 757 C C . TYR A 1 96 ? -13.036 2.957 -2.027 1.00 92.06 96 TYR A C 1
ATOM 759 O O . TYR A 1 96 ? -13.921 3.297 -1.249 1.00 92.06 96 TYR A O 1
ATOM 767 N N . MET A 1 97 ? -13.226 2.957 -3.350 1.00 93.00 97 MET A N 1
ATOM 768 C CA . MET A 1 97 ? -14.463 3.439 -3.976 1.00 93.00 97 MET A CA 1
ATOM 769 C C . MET A 1 97 ? -15.697 2.634 -3.548 1.00 93.00 97 MET A C 1
ATOM 771 O O . MET A 1 97 ? -16.746 3.220 -3.275 1.00 93.00 97 MET A O 1
ATOM 775 N N . ILE A 1 98 ? -15.580 1.305 -3.457 1.00 94.94 98 ILE A N 1
ATOM 776 C CA . ILE A 1 98 ? -16.675 0.426 -3.022 1.00 94.94 98 ILE A CA 1
ATOM 777 C C . ILE A 1 98 ? -17.080 0.753 -1.583 1.00 94.94 98 ILE A C 1
ATOM 779 O O . ILE A 1 98 ? -18.263 0.960 -1.310 1.00 94.94 98 ILE A O 1
ATOM 783 N N . TYR A 1 99 ? -16.114 0.820 -0.666 1.00 91.00 99 TYR A N 1
ATOM 784 C CA . TYR A 1 99 ? -16.396 1.091 0.744 1.00 91.00 99 TYR A CA 1
ATOM 785 C C . TYR A 1 99 ? -16.832 2.538 0.976 1.00 91.00 99 TYR A C 1
ATOM 787 O O . TYR A 1 99 ? -17.756 2.766 1.748 1.00 91.00 99 TYR A O 1
ATOM 795 N N . PHE A 1 100 ? -16.253 3.503 0.262 1.00 91.38 100 PHE A N 1
ATOM 796 C CA . PHE A 1 100 ? -16.693 4.894 0.303 1.00 91.38 100 PHE A CA 1
ATOM 797 C C . PHE A 1 100 ? -18.152 5.022 -0.143 1.00 91.38 100 PHE A C 1
ATOM 799 O O . PHE A 1 100 ? -18.962 5.608 0.567 1.00 91.38 100 PHE A O 1
ATOM 806 N N . SER A 1 101 ? -18.521 4.403 -1.272 1.00 91.81 101 SER A N 1
ATOM 807 C CA . SER A 1 101 ? -19.909 4.400 -1.746 1.00 91.81 101 SER A CA 1
ATOM 808 C C . SER A 1 101 ? -20.854 3.688 -0.778 1.00 91.81 101 SER A C 1
ATOM 810 O O . SER A 1 101 ? -21.983 4.136 -0.594 1.00 91.81 101 SER A O 1
ATOM 812 N N . LYS A 1 102 ? -20.406 2.594 -0.151 1.00 92.94 102 LYS A N 1
ATOM 813 C CA . LYS A 1 102 ? -21.184 1.874 0.860 1.00 92.94 102 LYS A CA 1
ATOM 814 C C . LYS A 1 102 ? -21.460 2.754 2.081 1.00 92.94 102 LYS A C 1
ATOM 816 O O . LYS A 1 102 ? -22.62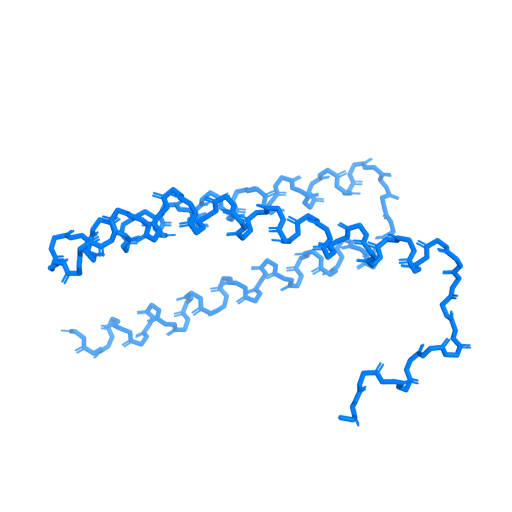0 2.953 2.418 1.00 92.94 102 LYS A O 1
ATOM 821 N N . TYR A 1 103 ? -20.425 3.327 2.690 1.00 90.19 103 TYR A N 1
ATOM 822 C CA . TYR A 1 103 ? -20.581 4.162 3.882 1.00 90.19 103 TYR A CA 1
ATOM 823 C C . TYR A 1 103 ? -21.331 5.461 3.595 1.00 90.19 103 TYR A C 1
ATOM 825 O O . TYR A 1 103 ? -22.107 5.907 4.428 1.00 90.19 103 TYR A O 1
ATOM 833 N N . HIS A 1 104 ? -21.172 6.029 2.399 1.00 88.62 104 HIS A N 1
ATOM 834 C CA . HIS A 1 104 ? -21.932 7.208 1.992 1.00 88.62 104 HIS A CA 1
ATOM 835 C C . HIS A 1 104 ? -23.431 6.933 1.779 1.00 88.62 104 HIS A C 1
ATOM 837 O O . HIS A 1 104 ? -24.216 7.867 1.778 1.00 88.62 104 HIS A O 1
ATOM 843 N N . LYS A 1 105 ? -23.837 5.674 1.564 1.00 82.06 105 LYS A N 1
ATOM 844 C CA . LYS A 1 105 ? -25.256 5.279 1.484 1.00 82.06 105 LYS A CA 1
ATOM 845 C C . LYS A 1 105 ? -25.853 4.903 2.840 1.00 82.06 105 LYS A C 1
ATOM 847 O O . LYS A 1 105 ? -27.072 4.877 2.967 1.00 82.06 105 LYS A O 1
ATOM 852 N N . GLU A 1 106 ? -25.013 4.511 3.795 1.00 76.69 106 GLU A N 1
ATOM 853 C CA . GLU A 1 106 ? -25.416 4.091 5.144 1.00 76.69 106 GLU A CA 1
ATOM 854 C C . GLU A 1 106 ? -25.524 5.274 6.127 1.00 76.69 106 GLU A C 1
ATOM 856 O O . GLU A 1 106 ? -26.170 5.128 7.164 1.00 76.69 106 GLU A O 1
ATOM 861 N N . MET A 1 107 ? -24.913 6.420 5.800 1.00 65.88 107 MET A N 1
ATOM 862 C CA . MET A 1 107 ? -25.026 7.701 6.516 1.00 65.88 107 MET A CA 1
ATOM 863 C C . MET A 1 107 ? -25.999 8.646 5.815 1.00 65.88 107 MET A C 1
ATOM 865 O O . MET A 1 107 ? -26.683 9.400 6.540 1.00 65.88 107 MET A O 1
#

Foldseek 3Di:
DPVPVPPPDDDPVNVVVVVVVVVVVVVVVVVCCVPPVVPDDPDPVVVVVVVVVVVVVLVVVLVVLVVVLVVCVVVVHDPVVSVVSVVVSVVSVVVVVVVVVVVVVVD

pLDDT: mean 83.08, std 13.98, range [41.31, 95.56]

Radius of gyration: 18.79 Å; chains: 1; bounding box: 44×38×44 Å

Secondary structure (DSSP, 8-state):
--SGGGGGG--HHHHHHHHHHHHHHHHHHHHHHHHTGGG----HHHHHHHHHHHHHHHHHHHHHHHHHHHHHHHTT--HHHHHHHHHHHHHHHHHHHHHHHHHHHH-

Sequence (107 aa):
MVIIFFVGGYTSKIISAIFMSVSVYLVINGIYNRIFIKKLDKDERNISIEDKAKAMAFDIMGIVFGILIIIYGFIMANLLIILFALVAYLIIFAVYMIYFSKYHKEM

Organism: NCBI:txid1408889